Protein AF-A0A1Z4NIA2-F1 (afdb_monomer)

Structure (mmCIF, N/CA/C/O backbone):
data_AF-A0A1Z4NIA2-F1
#
_entry.id   AF-A0A1Z4NIA2-F1
#
loop_
_atom_site.group_PDB
_atom_site.id
_atom_site.type_symbol
_atom_site.label_atom_id
_atom_site.label_alt_id
_atom_site.label_comp_id
_atom_site.label_asym_id
_atom_site.label_entity_id
_atom_site.label_seq_id
_atom_site.pdbx_PDB_ins_code
_atom_site.Cartn_x
_atom_site.Cartn_y
_atom_site.Cartn_z
_atom_site.occupancy
_atom_site.B_iso_or_equiv
_atom_site.auth_seq_id
_atom_site.auth_comp_id
_atom_site.auth_asym_id
_atom_site.auth_atom_id
_atom_site.pdbx_PDB_model_num
ATOM 1 N N . MET A 1 1 ? -10.423 -10.740 21.020 1.00 61.53 1 MET A N 1
ATOM 2 C CA . MET A 1 1 ? -10.134 -9.303 20.824 1.00 61.53 1 MET A CA 1
ATOM 3 C C . MET A 1 1 ? -8.889 -9.096 19.965 1.00 61.53 1 MET A C 1
ATOM 5 O O . MET A 1 1 ? -9.043 -8.602 18.863 1.00 61.53 1 MET A O 1
ATOM 9 N N . LEU A 1 2 ? -7.692 -9.561 20.356 1.00 60.7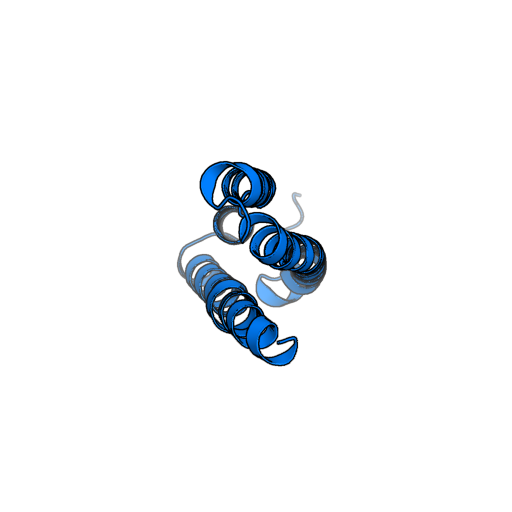5 2 LEU A N 1
ATOM 10 C CA . LEU A 1 2 ? -6.476 -9.353 19.540 1.00 60.75 2 LEU A CA 1
ATOM 11 C C . LEU A 1 2 ? -6.451 -10.140 18.208 1.00 60.75 2 LEU A C 1
ATOM 13 O O . LEU A 1 2 ? -6.072 -9.602 17.177 1.00 60.75 2 LEU A O 1
ATOM 17 N N . VAL A 1 3 ? -6.919 -11.394 18.201 1.00 63.12 3 VAL A N 1
ATOM 18 C CA . VAL A 1 3 ? -6.984 -12.228 16.977 1.00 63.12 3 VAL A CA 1
ATOM 19 C C . VAL A 1 3 ? -8.026 -11.702 15.981 1.00 63.12 3 VAL A C 1
ATOM 21 O O . VAL A 1 3 ? -7.851 -11.812 14.773 1.00 63.12 3 VAL A O 1
ATOM 24 N N . SER A 1 4 ? -9.083 -11.058 16.477 1.00 65.31 4 SER A N 1
ATOM 25 C CA . SER A 1 4 ? -10.122 -10.427 15.657 1.00 65.31 4 SER A CA 1
ATOM 26 C C . SER A 1 4 ? -9.572 -9.243 14.847 1.00 65.31 4 SER A C 1
ATOM 28 O O . SER A 1 4 ? -10.024 -9.020 13.731 1.00 65.31 4 SER A O 1
ATOM 30 N N . LEU A 1 5 ? -8.548 -8.546 15.363 1.00 64.25 5 LEU A N 1
ATOM 31 C CA . LEU A 1 5 ? -7.823 -7.472 14.666 1.00 64.25 5 LEU A CA 1
ATOM 32 C C . LEU A 1 5 ? -6.859 -8.000 13.589 1.00 64.25 5 LEU A C 1
ATOM 34 O O . LEU A 1 5 ? -6.506 -7.262 12.669 1.00 64.25 5 LEU A O 1
ATOM 38 N N . LEU A 1 6 ? -6.463 -9.278 13.654 1.00 66.69 6 LEU A N 1
ATOM 39 C CA . LEU A 1 6 ? -5.615 -9.899 12.631 1.00 66.69 6 LEU A CA 1
ATOM 40 C C . LEU A 1 6 ? -6.371 -10.151 11.326 1.00 66.69 6 LEU A C 1
ATOM 42 O O . LEU A 1 6 ? -5.736 -10.202 10.281 1.00 66.69 6 LEU A O 1
ATOM 46 N N . ILE A 1 7 ? -7.702 -10.275 11.356 1.00 72.06 7 ILE A N 1
ATOM 47 C CA . ILE A 1 7 ? -8.509 -10.510 10.149 1.00 72.06 7 ILE A CA 1
ATOM 48 C C . ILE A 1 7 ? -8.529 -9.263 9.242 1.00 72.06 7 ILE A C 1
ATOM 50 O O . ILE A 1 7 ? -8.143 -9.392 8.079 1.00 72.06 7 ILE A O 1
ATOM 54 N N . PRO A 1 8 ? -8.875 -8.048 9.728 1.00 69.25 8 PRO A N 1
ATOM 55 C CA . PRO A 1 8 ? -8.735 -6.820 8.945 1.00 69.25 8 PRO A CA 1
ATOM 56 C C . PRO A 1 8 ? -7.308 -6.617 8.441 1.00 69.25 8 PRO A C 1
ATOM 58 O O . PRO A 1 8 ? -7.108 -6.269 7.278 1.00 69.25 8 PRO A O 1
ATOM 61 N N . LEU A 1 9 ? -6.313 -6.896 9.292 1.00 67.25 9 LEU A N 1
ATOM 62 C CA . LEU A 1 9 ? -4.907 -6.788 8.923 1.00 67.25 9 LEU A CA 1
ATOM 63 C C . LEU A 1 9 ? -4.569 -7.757 7.783 1.00 67.25 9 LEU A C 1
ATOM 65 O O . LEU A 1 9 ? -4.025 -7.330 6.776 1.00 67.25 9 LEU A O 1
ATOM 69 N N . ALA A 1 10 ? -4.956 -9.029 7.882 1.00 68.69 10 ALA A N 1
ATOM 70 C CA . ALA A 1 10 ? -4.713 -10.045 6.861 1.00 68.69 10 ALA A CA 1
ATOM 71 C C . ALA A 1 10 ? -5.422 -9.737 5.534 1.00 68.69 10 ALA A C 1
ATOM 73 O O . ALA A 1 10 ? -4.850 -9.970 4.472 1.00 68.69 10 ALA A O 1
ATOM 74 N N . ILE A 1 11 ? -6.629 -9.167 5.566 1.00 69.19 11 ILE A N 1
ATOM 75 C CA . ILE A 1 11 ? -7.350 -8.743 4.357 1.00 69.19 11 ILE A CA 1
ATOM 76 C C . ILE A 1 11 ? -6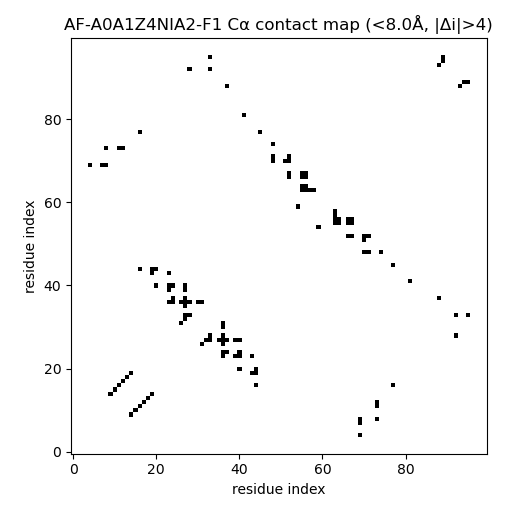.638 -7.560 3.689 1.00 69.19 11 ILE A C 1
ATOM 78 O O . ILE A 1 11 ? -6.407 -7.572 2.476 1.00 69.19 11 ILE A O 1
ATOM 82 N N . VAL A 1 12 ? -6.248 -6.549 4.470 1.00 67.31 12 VAL A N 1
ATOM 83 C CA . VAL A 1 12 ? -5.515 -5.382 3.959 1.00 67.31 12 VAL A CA 1
ATOM 84 C C . VAL A 1 12 ? -4.155 -5.798 3.404 1.00 67.31 12 VAL A C 1
ATOM 86 O O . VAL A 1 12 ? -3.782 -5.365 2.318 1.00 67.31 12 VAL A O 1
ATOM 89 N N . TYR A 1 13 ? -3.431 -6.668 4.101 1.00 63.72 13 TYR A N 1
ATOM 90 C CA . TYR A 1 13 ? -2.062 -7.040 3.754 1.00 63.72 13 TYR A CA 1
ATOM 91 C C . TYR A 1 13 ? -2.000 -8.111 2.662 1.00 63.72 13 TYR A C 1
ATOM 93 O O . TYR A 1 13 ? -1.282 -7.961 1.676 1.00 63.72 13 TYR A O 1
ATOM 101 N N . GLY A 1 14 ? -2.768 -9.188 2.821 1.00 62.38 14 GLY A N 1
ATOM 102 C CA . GLY A 1 14 ? -2.786 -10.317 1.897 1.00 62.38 14 GLY A CA 1
ATOM 103 C C . GLY A 1 14 ? -3.559 -10.003 0.621 1.00 62.38 14 GLY A C 1
ATOM 104 O O . GLY A 1 14 ? -3.037 -10.181 -0.476 1.00 62.38 14 GLY A O 1
ATOM 105 N N . GLY A 1 15 ? -4.785 -9.492 0.758 1.00 58.94 15 GLY A N 1
ATOM 106 C CA . GLY A 1 15 ? -5.658 -9.214 -0.384 1.00 58.94 15 GLY A CA 1
ATOM 107 C C . GLY A 1 15 ? -5.328 -7.899 -1.082 1.00 58.94 15 GLY A C 1
ATOM 108 O O . GLY A 1 15 ? -5.163 -7.858 -2.298 1.00 58.94 15 GLY A O 1
ATOM 109 N N . ASN A 1 16 ? -5.212 -6.813 -0.315 1.00 58.25 16 ASN A N 1
ATOM 110 C CA . ASN A 1 16 ? -5.040 -5.479 -0.886 1.00 58.25 16 ASN A CA 1
ATOM 111 C C . ASN A 1 16 ? -3.573 -5.158 -1.187 1.00 58.25 16 ASN A C 1
ATOM 113 O O . ASN A 1 16 ? -3.261 -4.710 -2.279 1.00 58.25 16 ASN A O 1
ATOM 117 N N . PHE A 1 17 ? -2.652 -5.401 -0.260 1.00 59.75 17 PHE A N 1
ATOM 118 C CA . PHE A 1 17 ? -1.256 -5.022 -0.452 1.00 59.75 17 PHE A CA 1
ATOM 119 C C . PHE A 1 17 ? -0.541 -5.972 -1.421 1.00 59.75 17 PHE A C 1
ATOM 121 O O . PHE A 1 17 ? 0.013 -5.521 -2.421 1.00 59.75 17 PHE A O 1
ATOM 128 N N . GLY A 1 18 ? -0.628 -7.285 -1.188 1.00 63.56 18 GLY A N 1
ATOM 129 C CA . GLY A 1 18 ? -0.072 -8.304 -2.084 1.00 63.56 18 GLY A CA 1
ATOM 130 C C . GLY A 1 18 ? -0.753 -8.338 -3.456 1.00 63.56 18 GLY A C 1
ATOM 131 O O . GLY A 1 18 ? -0.072 -8.305 -4.481 1.00 63.56 18 GLY A O 1
ATOM 132 N N . GLY A 1 19 ? -2.090 -8.338 -3.487 1.00 67.94 19 GLY A N 1
ATOM 133 C CA . GLY A 1 19 ? -2.861 -8.366 -4.732 1.00 67.94 19 GLY A CA 1
ATOM 134 C C . GLY A 1 19 ? -2.633 -7.135 -5.608 1.00 67.94 19 GLY A C 1
ATOM 135 O O . GLY A 1 19 ? -2.402 -7.279 -6.806 1.00 67.94 19 GLY A O 1
ATOM 136 N N . ASN A 1 20 ? -2.622 -5.933 -5.023 1.00 71.06 20 ASN A N 1
ATOM 137 C CA . ASN A 1 20 ? -2.433 -4.697 -5.784 1.00 71.06 20 ASN A CA 1
ATOM 138 C C . ASN A 1 20 ? -0.972 -4.538 -6.242 1.00 71.06 20 ASN A C 1
ATOM 140 O O . ASN A 1 20 ? -0.742 -4.109 -7.366 1.00 71.06 20 ASN A O 1
ATOM 144 N N . PHE A 1 21 ? 0.017 -4.978 -5.449 1.00 74.88 21 PHE A N 1
ATOM 145 C CA . PHE A 1 21 ? 1.407 -5.050 -5.922 1.00 74.88 21 PHE A CA 1
ATOM 146 C C . PHE A 1 21 ? 1.558 -6.003 -7.109 1.00 74.88 21 PHE A C 1
ATOM 148 O O . PHE A 1 21 ? 2.175 -5.635 -8.106 1.00 74.88 21 PHE A O 1
ATOM 155 N N . LEU A 1 22 ? 0.999 -7.213 -7.025 1.00 79.75 22 LEU A N 1
ATOM 156 C CA . LEU A 1 22 ? 1.075 -8.208 -8.097 1.00 79.75 22 LEU A CA 1
ATOM 157 C C . LEU A 1 22 ? 0.355 -7.728 -9.358 1.00 79.75 22 LEU A C 1
ATOM 159 O O . LEU A 1 22 ? 0.955 -7.737 -10.430 1.00 79.75 22 LEU A O 1
ATOM 163 N N . LEU A 1 23 ? -0.885 -7.254 -9.232 1.00 83.00 23 LEU A N 1
ATOM 164 C CA . LEU A 1 23 ? -1.665 -6.735 -10.356 1.00 83.00 23 LEU A CA 1
ATOM 165 C C . LEU A 1 23 ? -0.973 -5.543 -11.016 1.00 83.00 23 LEU A C 1
ATOM 167 O O . LEU A 1 23 ? -0.763 -5.573 -12.225 1.00 83.00 23 LEU A O 1
ATOM 171 N N . SER A 1 24 ? -0.545 -4.540 -10.245 1.00 82.44 24 SER A N 1
ATOM 172 C CA . SER A 1 24 ? 0.148 -3.374 -10.803 1.00 82.44 24 SER A CA 1
ATOM 173 C C . SER A 1 24 ? 1.492 -3.746 -11.430 1.00 82.44 24 SER A C 1
ATOM 175 O O . SER A 1 24 ? 1.863 -3.174 -12.450 1.00 82.44 24 SER A O 1
ATOM 177 N N . THR A 1 25 ? 2.206 -4.736 -10.883 1.00 83.94 25 THR A N 1
ATOM 178 C CA . THR A 1 25 ? 3.452 -5.243 -11.484 1.00 83.94 25 THR A CA 1
ATOM 179 C C . THR A 1 25 ? 3.181 -5.959 -12.805 1.00 83.94 25 THR A C 1
ATOM 181 O O . THR A 1 25 ? 3.895 -5.734 -13.779 1.00 83.94 25 THR A O 1
ATOM 184 N N . VAL A 1 26 ? 2.155 -6.813 -12.859 1.00 86.12 26 VAL A N 1
ATOM 185 C CA . VAL A 1 26 ? 1.774 -7.558 -14.068 1.00 86.12 26 VAL A CA 1
ATOM 186 C C . VAL A 1 26 ? 1.298 -6.599 -15.155 1.00 86.12 26 VAL A C 1
ATOM 188 O O . VAL A 1 26 ? 1.810 -6.646 -16.269 1.00 86.12 26 VAL A O 1
ATOM 191 N N . VAL A 1 27 ? 0.383 -5.684 -14.831 1.00 86.94 27 VAL A N 1
ATOM 192 C CA . VAL A 1 27 ? -0.111 -4.668 -15.773 1.00 86.94 27 VAL A CA 1
ATOM 193 C C . VAL A 1 27 ? 1.027 -3.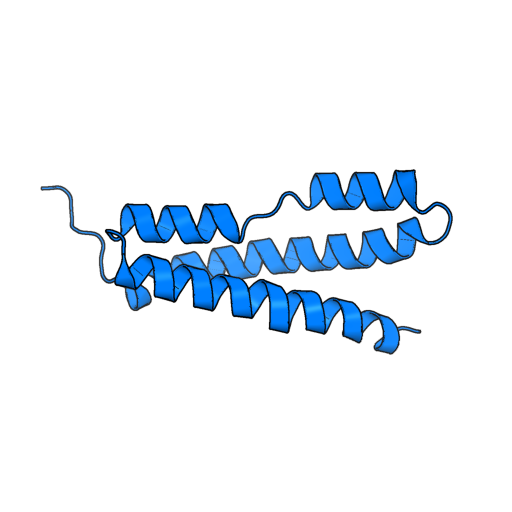746 -16.218 1.00 86.94 27 VAL A C 1
ATOM 195 O O . VAL A 1 27 ? 1.188 -3.510 -17.412 1.00 86.94 27 VAL A O 1
ATOM 198 N N . GLY A 1 28 ? 1.870 -3.293 -15.286 1.00 85.56 28 GLY A N 1
ATOM 199 C CA . GLY A 1 28 ? 3.055 -2.490 -15.585 1.00 85.56 28 GLY A CA 1
ATOM 200 C C . GLY A 1 28 ? 4.001 -3.190 -16.560 1.00 85.56 28 GLY A C 1
ATOM 201 O O . GLY A 1 28 ? 4.429 -2.596 -17.541 1.00 85.56 28 GLY A O 1
ATOM 202 N N . LYS A 1 29 ? 4.281 -4.478 -16.341 1.00 83.31 29 LYS A N 1
ATOM 203 C CA . LYS A 1 29 ? 5.189 -5.262 -17.187 1.00 83.31 29 LYS A CA 1
ATOM 204 C C . LYS A 1 29 ? 4.613 -5.585 -18.569 1.00 83.31 29 LYS A C 1
ATOM 206 O O . LYS A 1 29 ? 5.384 -5.770 -19.504 1.00 83.31 29 LYS A O 1
ATOM 211 N N . LEU A 1 30 ? 3.289 -5.689 -18.692 1.00 85.75 30 LEU A N 1
ATOM 212 C CA . LEU A 1 30 ? 2.623 -6.018 -19.955 1.00 85.75 30 LEU A CA 1
ATOM 213 C C . LEU A 1 30 ? 2.395 -4.796 -20.853 1.00 85.75 30 LEU A C 1
ATOM 215 O O . LEU A 1 30 ? 2.456 -4.938 -22.071 1.00 85.75 30 LEU A O 1
ATOM 219 N N . PHE A 1 31 ? 2.124 -3.622 -20.275 1.00 86.69 31 PHE A N 1
ATOM 220 C CA . PHE A 1 31 ? 1.655 -2.455 -21.034 1.00 86.69 31 PHE A CA 1
ATOM 221 C C . PHE A 1 31 ? 2.604 -1.249 -21.024 1.00 86.69 31 PHE A C 1
ATOM 223 O O . PHE A 1 31 ? 2.395 -0.331 -21.814 1.00 86.69 31 PHE A O 1
ATOM 230 N N . PHE A 1 32 ? 3.627 -1.218 -20.161 1.00 86.50 32 PHE A N 1
ATOM 231 C CA . PHE A 1 32 ? 4.429 -0.014 -19.924 1.00 86.50 32 PHE A CA 1
ATOM 232 C C . PHE A 1 32 ? 5.944 -0.256 -19.987 1.00 86.50 32 PHE A C 1
ATOM 234 O O . PHE A 1 32 ? 6.445 -1.356 -19.752 1.00 86.50 32 PHE A O 1
ATOM 241 N N . ASN A 1 33 ? 6.691 0.818 -20.263 1.00 85.44 33 ASN A N 1
ATOM 242 C CA . ASN A 1 33 ? 8.148 0.847 -20.122 1.00 85.44 33 ASN A CA 1
ATOM 243 C C . ASN A 1 33 ? 8.546 0.791 -18.638 1.00 85.44 33 ASN A C 1
ATOM 245 O O . ASN A 1 33 ? 7.754 1.158 -17.774 1.00 85.44 33 ASN A O 1
ATOM 249 N N . ARG A 1 34 ? 9.792 0.401 -18.318 1.00 81.38 34 ARG A N 1
ATOM 250 C CA . ARG A 1 34 ? 10.274 0.231 -16.925 1.00 81.38 34 ARG A CA 1
ATOM 251 C C . ARG A 1 34 ? 9.901 1.399 -16.005 1.00 81.38 34 ARG A C 1
ATOM 253 O O . ARG A 1 34 ? 9.362 1.169 -14.928 1.00 81.38 34 ARG A O 1
ATOM 260 N N . ASN A 1 35 ? 10.184 2.633 -16.415 1.00 84.75 35 ASN A N 1
ATOM 261 C CA . ASN A 1 35 ? 9.950 3.809 -15.571 1.00 84.75 35 ASN A CA 1
ATOM 262 C C . ASN A 1 35 ? 8.452 4.058 -15.334 1.00 84.75 35 ASN A C 1
ATOM 264 O O . ASN A 1 35 ? 8.050 4.321 -14.202 1.00 84.75 35 ASN A O 1
ATOM 268 N N . ASP A 1 36 ? 7.629 3.884 -16.367 1.00 85.81 36 ASP A N 1
ATOM 269 C CA . ASP A 1 36 ? 6.176 4.067 -16.295 1.00 85.81 36 ASP A CA 1
ATOM 270 C C . ASP A 1 36 ? 5.504 2.940 -15.498 1.00 85.81 36 ASP A C 1
ATOM 272 O O . ASP A 1 36 ? 4.594 3.179 -14.707 1.00 85.81 36 ASP A O 1
ATOM 276 N N . ALA A 1 37 ? 6.000 1.707 -15.634 1.00 85.50 37 ALA A N 1
ATOM 277 C CA . ALA A 1 37 ? 5.552 0.558 -14.858 1.00 85.50 37 ALA A CA 1
ATOM 278 C C . ALA A 1 37 ? 5.842 0.744 -13.361 1.00 85.50 37 ALA A C 1
ATOM 280 O O . ALA A 1 37 ? 4.986 0.481 -12.517 1.00 85.50 37 ALA A O 1
ATOM 281 N N . ILE A 1 38 ? 7.034 1.247 -13.026 1.00 84.38 38 ILE A N 1
ATOM 282 C CA . ILE A 1 38 ? 7.407 1.583 -11.650 1.00 84.38 38 ILE A CA 1
ATOM 283 C C . ILE A 1 38 ? 6.507 2.706 -11.116 1.00 84.38 38 ILE A C 1
ATOM 285 O O . ILE A 1 38 ? 5.981 2.591 -10.007 1.00 84.38 38 ILE A O 1
ATOM 289 N N . ALA A 1 39 ? 6.278 3.759 -11.906 1.00 87.19 39 ALA A N 1
ATOM 290 C CA . ALA A 1 39 ? 5.391 4.858 -11.533 1.00 87.19 39 ALA A CA 1
ATOM 291 C C . ALA A 1 39 ? 3.950 4.380 -11.278 1.00 87.19 39 ALA A C 1
ATOM 293 O O . ALA A 1 39 ? 3.341 4.787 -10.289 1.00 87.19 39 ALA A O 1
ATOM 294 N N . LEU A 1 40 ? 3.431 3.462 -12.102 1.00 88.00 40 LEU A N 1
ATOM 295 C CA . LEU A 1 40 ? 2.114 2.850 -11.912 1.00 88.00 40 LEU A CA 1
ATOM 296 C C . LEU A 1 40 ? 2.029 2.083 -10.586 1.00 88.00 40 LEU A C 1
ATOM 298 O O . LEU A 1 40 ? 1.058 2.230 -9.841 1.00 88.00 40 LEU A O 1
ATOM 302 N N . VAL A 1 41 ? 3.042 1.277 -10.261 1.00 85.44 41 VAL A N 1
ATOM 303 C CA . VAL A 1 41 ? 3.060 0.499 -9.014 1.00 85.44 41 VAL A CA 1
ATOM 304 C C . VAL A 1 41 ? 3.091 1.420 -7.795 1.00 85.44 41 VAL A C 1
ATOM 306 O O . VAL A 1 41 ? 2.248 1.284 -6.907 1.00 85.44 41 VAL A O 1
ATO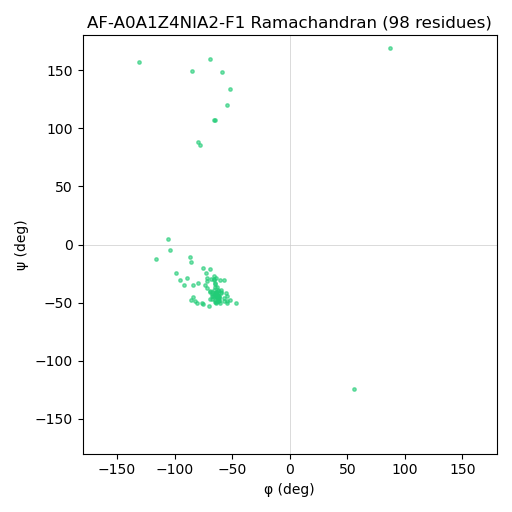M 309 N N . TYR A 1 4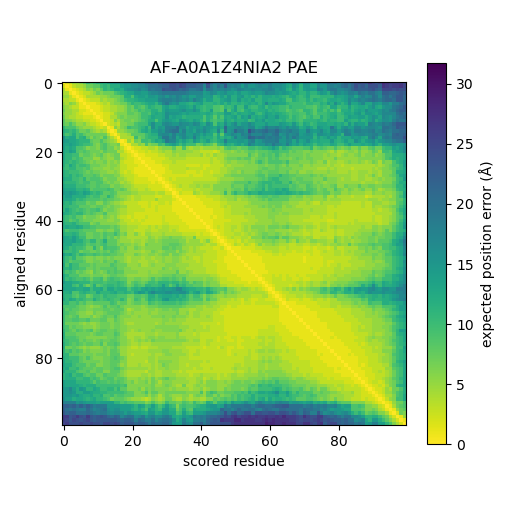2 ? 3.999 2.398 -7.756 1.00 83.38 42 TYR A N 1
ATOM 310 C CA . TYR A 1 42 ? 4.062 3.323 -6.622 1.00 83.38 42 TYR A CA 1
ATOM 311 C C . TYR A 1 42 ? 2.817 4.206 -6.529 1.00 83.38 42 TYR A C 1
ATOM 313 O O . TYR A 1 42 ? 2.298 4.389 -5.432 1.00 83.38 42 TYR A O 1
ATOM 321 N N . GLY A 1 43 ? 2.280 4.684 -7.653 1.00 85.06 43 GLY A N 1
ATOM 322 C CA . GLY A 1 43 ? 1.070 5.508 -7.669 1.00 85.06 43 GLY A CA 1
ATOM 323 C C . GLY A 1 43 ? -0.190 4.771 -7.204 1.00 85.06 43 GLY A C 1
ATOM 324 O O . GLY A 1 43 ? -1.086 5.386 -6.636 1.00 85.06 43 GLY A O 1
ATOM 325 N N . THR A 1 44 ? -0.265 3.452 -7.404 1.00 84.12 44 THR A N 1
ATOM 326 C CA . THR A 1 44 ? -1.443 2.648 -7.027 1.00 84.12 44 THR A CA 1
ATOM 327 C C . THR A 1 44 ? -1.348 2.053 -5.626 1.00 84.1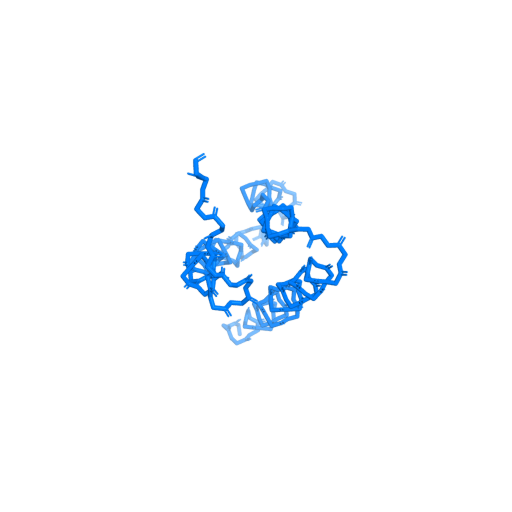2 44 THR A C 1
ATOM 329 O O . THR A 1 44 ? -2.365 1.930 -4.935 1.00 84.12 44 THR A O 1
ATOM 332 N N . VAL A 1 45 ? -0.149 1.664 -5.187 1.00 81.69 45 VAL A N 1
ATOM 333 C CA . VAL A 1 45 ? 0.029 1.014 -3.883 1.00 81.69 45 VAL A CA 1
ATOM 334 C C . VAL A 1 45 ? 0.276 2.019 -2.754 1.00 81.69 45 VAL A C 1
ATOM 336 O O . VAL A 1 45 ? -0.123 1.772 -1.611 1.00 81.69 45 VAL A O 1
ATOM 339 N N . MET A 1 46 ? 0.863 3.182 -3.043 1.00 82.06 46 MET A N 1
ATOM 340 C CA . MET A 1 46 ? 1.075 4.226 -2.038 1.00 82.06 46 MET A CA 1
ATOM 341 C C . MET A 1 46 ? -0.216 5.015 -1.806 1.00 82.06 46 MET A C 1
ATOM 343 O O . MET A 1 46 ? -0.487 6.033 -2.434 1.00 82.06 46 MET A O 1
ATOM 347 N N . ARG A 1 47 ? -1.041 4.524 -0.880 1.00 84.31 47 ARG A N 1
ATOM 348 C CA . ARG A 1 47 ? -2.246 5.216 -0.401 1.00 84.31 47 ARG A CA 1
ATOM 349 C C . ARG A 1 47 ? -1.929 6.200 0.720 1.00 84.31 47 ARG 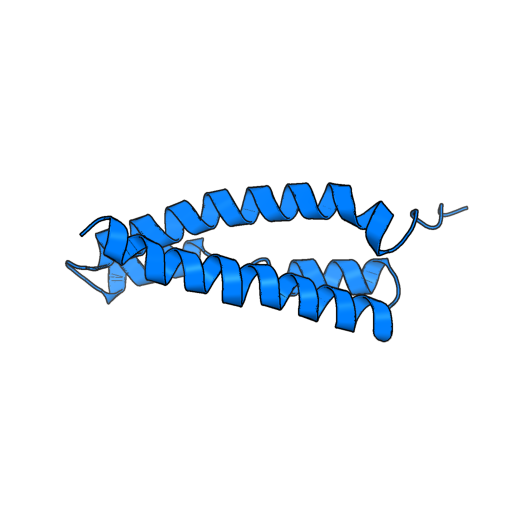A C 1
ATOM 351 O O . ARG A 1 47 ? -1.048 5.953 1.538 1.00 84.31 47 ARG A O 1
ATOM 358 N N . ASN A 1 48 ? -2.705 7.280 0.801 1.00 87.06 48 ASN A N 1
ATOM 359 C CA . ASN A 1 48 ? -2.583 8.272 1.867 1.00 87.06 48 ASN A CA 1
ATOM 360 C C . ASN A 1 48 ? -3.235 7.769 3.168 1.00 87.06 48 ASN A C 1
ATOM 362 O O . ASN A 1 48 ? -4.403 8.044 3.455 1.00 87.06 48 ASN A O 1
ATOM 366 N N . LEU A 1 49 ? -2.468 7.015 3.957 1.00 87.44 49 LEU A N 1
ATOM 367 C CA . LEU A 1 49 ? -2.921 6.500 5.250 1.00 87.44 49 LEU A CA 1
ATOM 368 C C . LEU A 1 49 ? -3.097 7.597 6.309 1.00 87.44 49 LEU A C 1
ATOM 370 O O . LEU A 1 49 ? -3.877 7.403 7.236 1.00 87.44 49 LEU A O 1
ATOM 374 N N . SER A 1 50 ? -2.456 8.760 6.157 1.00 87.44 50 SER A N 1
ATOM 375 C CA . SER A 1 50 ? -2.653 9.904 7.059 1.00 87.44 50 SER A CA 1
ATOM 376 C C . SER A 1 50 ? -4.086 10.436 6.993 1.00 87.44 50 SER A C 1
ATOM 378 O O . SER A 1 50 ? -4.688 10.714 8.027 1.00 87.44 50 SER A O 1
ATOM 380 N N . ILE A 1 51 ? -4.665 10.518 5.788 1.00 90.62 51 ILE A N 1
ATOM 381 C CA . ILE A 1 51 ? -6.081 10.875 5.612 1.00 90.62 51 ILE A CA 1
ATOM 382 C C . ILE A 1 51 ? -6.975 9.790 6.215 1.00 90.62 51 ILE A C 1
ATOM 384 O O . ILE A 1 51 ? -7.921 10.106 6.932 1.00 90.62 51 ILE A O 1
ATOM 388 N N . ALA A 1 52 ? -6.662 8.513 5.977 1.00 89.56 52 ALA A N 1
ATOM 389 C CA . ALA A 1 52 ? -7.432 7.407 6.543 1.00 89.56 52 ALA A CA 1
ATOM 390 C C . ALA A 1 52 ? -7.434 7.440 8.082 1.00 89.56 52 ALA A C 1
ATOM 392 O O . ALA A 1 52 ? -8.482 7.254 8.695 1.00 89.56 52 ALA A O 1
ATOM 393 N N . LEU A 1 53 ? -6.287 7.735 8.701 1.00 90.44 53 LEU A N 1
ATOM 394 C CA . LEU A 1 53 ? -6.142 7.885 10.148 1.00 90.44 53 LEU A CA 1
ATOM 395 C C . LEU A 1 53 ? -6.970 9.063 10.678 1.00 90.44 53 LEU A C 1
ATOM 397 O O . LEU A 1 53 ? -7.690 8.917 11.665 1.00 90.44 53 LEU A O 1
ATOM 401 N N . ALA A 1 54 ? -6.912 10.211 9.999 1.00 91.19 54 ALA A N 1
ATOM 402 C CA . ALA A 1 54 ? -7.699 11.383 10.368 1.00 91.19 54 ALA A CA 1
ATOM 403 C C . ALA A 1 54 ? -9.209 11.100 10.294 1.00 91.19 54 ALA A C 1
ATOM 405 O O . ALA A 1 54 ? -9.945 11.435 11.223 1.00 91.19 54 ALA A O 1
ATOM 406 N N . ILE A 1 55 ? -9.671 10.430 9.232 1.00 92.25 55 ILE A N 1
ATOM 407 C CA . ILE A 1 55 ? -11.074 10.017 9.082 1.00 92.25 55 ILE A CA 1
ATOM 408 C C . ILE A 1 55 ? -11.455 9.013 10.178 1.00 92.25 55 ILE A C 1
ATOM 410 O O . ILE A 1 55 ? -12.499 9.173 10.804 1.00 92.25 55 ILE A O 1
ATOM 414 N N . ALA A 1 56 ? -10.604 8.023 10.467 1.00 91.94 56 ALA A N 1
ATOM 415 C CA . ALA A 1 56 ? -10.841 7.037 11.523 1.00 91.94 56 ALA A CA 1
ATOM 416 C C . ALA A 1 56 ? -11.103 7.706 12.881 1.00 91.94 56 ALA A C 1
ATOM 418 O O . ALA A 1 56 ? -12.094 7.413 13.546 1.00 91.94 56 ALA A O 1
ATOM 419 N N . MET A 1 57 ? -10.253 8.662 13.257 1.00 89.06 57 MET A N 1
ATOM 420 C CA . MET A 1 57 ? -10.354 9.359 14.539 1.00 89.06 57 MET A CA 1
ATOM 421 C C . MET A 1 57 ? -11.530 10.339 14.625 1.00 89.06 57 MET A C 1
ATOM 423 O O . MET A 1 57 ? -12.062 10.551 15.711 1.00 89.06 57 MET A O 1
ATOM 427 N N . THR A 1 58 ? -11.922 10.959 13.509 1.00 90.81 58 THR A N 1
ATOM 428 C CA . THR A 1 58 ? -12.937 12.029 13.505 1.00 90.81 58 THR A CA 1
ATOM 429 C C . THR A 1 58 ? -14.347 11.533 13.196 1.00 90.81 58 THR A C 1
ATOM 431 O O . THR A 1 58 ? -15.305 12.098 13.716 1.00 90.81 58 THR A O 1
ATOM 434 N N . ALA A 1 59 ? -14.494 10.474 12.396 1.00 91.81 59 ALA A N 1
ATOM 435 C CA . ALA A 1 59 ? -15.797 9.996 11.931 1.00 91.81 59 ALA A CA 1
ATOM 436 C C . ALA A 1 59 ? -16.354 8.808 12.736 1.00 91.81 59 ALA A C 1
ATOM 438 O O . ALA A 1 59 ? -17.568 8.629 12.775 1.00 91.81 59 ALA A O 1
ATOM 439 N N . PHE A 1 60 ? -15.504 8.005 13.391 1.00 87.44 60 PHE A N 1
ATOM 440 C CA . PHE A 1 60 ? -15.923 6.737 14.019 1.00 87.44 60 PHE A CA 1
ATOM 441 C C . PHE A 1 60 ? -16.005 6.774 15.557 1.00 87.44 60 PHE A C 1
ATOM 443 O O . PHE A 1 60 ? -16.283 5.758 16.196 1.00 87.44 60 PHE A O 1
ATOM 450 N N . GLY A 1 61 ? -15.803 7.939 16.181 1.00 83.81 61 GLY A N 1
ATOM 451 C CA . GLY A 1 61 ? -16.013 8.129 17.620 1.00 83.81 61 GLY A CA 1
ATOM 452 C C . GLY A 1 61 ? -15.201 7.155 18.486 1.00 83.81 61 GLY A C 1
ATOM 453 O O . GLY A 1 61 ? -13.979 7.092 18.373 1.00 83.81 61 GLY A O 1
ATOM 454 N N . LYS A 1 62 ? -15.873 6.389 19.362 1.00 82.44 62 LYS A N 1
ATOM 455 C CA . LYS A 1 62 ? -15.218 5.468 20.315 1.00 82.44 62 LYS A CA 1
ATOM 456 C C . LYS A 1 62 ? -14.453 4.320 19.647 1.00 82.44 62 LYS A C 1
ATOM 458 O O . LYS A 1 62 ? -13.468 3.872 20.219 1.00 82.44 62 LYS A O 1
ATOM 463 N N . GLU A 1 63 ? -14.869 3.879 18.460 1.00 84.06 63 GLU A N 1
ATOM 464 C CA . GLU A 1 63 ? -14.168 2.824 17.707 1.00 84.06 63 GLU A CA 1
ATOM 465 C C . GLU A 1 63 ? -13.035 3.376 16.829 1.00 84.06 63 GLU A C 1
ATOM 467 O O . GLU A 1 63 ? -12.194 2.627 16.330 1.00 84.06 63 GLU A O 1
ATOM 472 N N . GLY A 1 64 ? -12.956 4.702 16.676 1.00 86.38 64 GLY A N 1
ATOM 473 C CA . GLY A 1 64 ? -11.934 5.360 15.867 1.00 86.38 64 GLY A CA 1
ATOM 474 C C . GLY A 1 64 ? -10.506 5.086 16.338 1.00 86.38 64 GLY A C 1
ATOM 475 O O . GLY A 1 64 ? -9.599 5.024 15.512 1.00 86.38 64 GLY A O 1
ATOM 476 N N . SER A 1 65 ? -10.297 4.866 17.639 1.00 86.12 65 SER A N 1
ATOM 477 C CA . SER A 1 65 ? -8.989 4.523 18.214 1.00 86.12 65 SER A CA 1
ATOM 478 C C . SER A 1 65 ? -8.517 3.120 17.816 1.00 86.12 65 SER A C 1
ATOM 480 O O . SER A 1 65 ? -7.348 2.945 17.475 1.00 86.12 65 SER A O 1
ATOM 482 N N . GLU A 1 66 ? -9.410 2.127 17.795 1.00 87.06 66 GLU A N 1
ATOM 483 C CA . GLU A 1 66 ? -9.083 0.768 17.346 1.00 87.06 66 GLU A CA 1
ATOM 484 C C . GLU A 1 66 ? -8.774 0.748 15.845 1.00 87.06 66 GLU A C 1
ATOM 486 O O . GLU A 1 66 ? -7.771 0.172 15.418 1.00 87.06 66 GLU A O 1
ATOM 491 N N . ILE A 1 67 ? -9.569 1.462 15.043 1.00 88.69 67 ILE A N 1
ATOM 492 C CA . ILE A 1 67 ? -9.333 1.613 13.601 1.00 88.69 67 ILE A CA 1
ATOM 493 C C . ILE A 1 67 ? -8.002 2.341 13.346 1.00 88.69 67 ILE A C 1
ATOM 495 O O . ILE A 1 67 ? -7.204 1.914 12.508 1.00 88.69 67 ILE A O 1
ATOM 499 N N . ALA A 1 68 ? -7.719 3.407 14.099 1.00 89.38 68 ALA A N 1
ATOM 500 C CA . ALA A 1 68 ? -6.471 4.161 14.021 1.00 89.38 68 ALA A CA 1
ATOM 501 C C . ALA A 1 68 ? -5.235 3.297 14.316 1.00 89.38 68 ALA A C 1
ATOM 503 O O . ALA A 1 68 ? -4.218 3.426 13.628 1.00 89.38 68 ALA A O 1
ATOM 504 N N . LEU A 1 69 ? -5.319 2.386 15.291 1.00 87.88 69 LEU A N 1
ATOM 505 C CA . LEU A 1 69 ? -4.249 1.430 15.589 1.00 87.88 69 LEU A CA 1
ATOM 506 C C . LEU A 1 69 ? -3.973 0.502 14.399 1.00 87.88 69 LEU A C 1
ATOM 508 O O . LEU A 1 69 ? -2.813 0.313 14.030 1.00 87.88 69 LEU A O 1
ATOM 512 N N . ILE A 1 70 ? -5.016 -0.021 13.746 1.00 86.56 70 ILE A N 1
ATOM 513 C CA . ILE A 1 70 ? -4.868 -0.865 12.547 1.00 86.56 70 ILE A CA 1
ATOM 514 C C . ILE A 1 70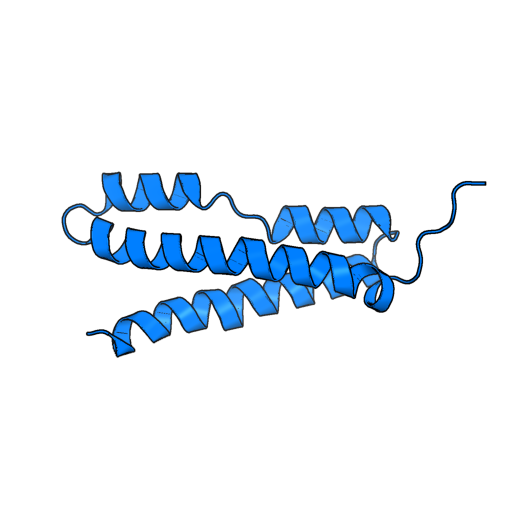 ? -4.209 -0.077 11.406 1.00 86.56 70 ILE A C 1
ATOM 516 O O . ILE A 1 70 ? -3.270 -0.571 10.780 1.00 86.56 70 ILE A O 1
ATOM 520 N N . ILE A 1 71 ? -4.659 1.156 11.153 1.00 88.44 71 ILE A N 1
ATOM 521 C CA . ILE A 1 71 ? -4.107 2.019 10.095 1.00 88.44 71 ILE A CA 1
ATOM 522 C C . ILE A 1 71 ? -2.639 2.361 10.374 1.00 88.44 71 ILE A C 1
ATOM 524 O O . ILE A 1 71 ? -1.813 2.329 9.464 1.00 88.44 71 ILE A O 1
ATOM 528 N N . SER A 1 72 ? -2.293 2.633 11.631 1.00 88.25 72 SER A N 1
ATOM 529 C CA . SER A 1 72 ? -0.917 2.937 12.037 1.00 88.25 72 SER A CA 1
ATOM 530 C C . SER A 1 72 ? 0.015 1.745 11.822 1.00 88.25 72 SER A C 1
ATOM 532 O O . SER A 1 72 ? 1.115 1.907 11.293 1.00 88.25 72 SER A O 1
ATOM 534 N N . MET A 1 73 ? -0.437 0.529 12.152 1.00 86.25 73 MET A N 1
ATOM 535 C CA . MET A 1 73 ? 0.309 -0.689 11.823 1.00 86.25 73 MET A CA 1
ATOM 536 C C . MET A 1 73 ? 0.477 -0.834 10.309 1.00 86.25 73 MET A C 1
ATOM 538 O O . MET A 1 73 ? 1.598 -1.032 9.840 1.00 86.25 73 MET A O 1
ATOM 542 N N . ALA A 1 74 ? -0.609 -0.675 9.543 1.00 83.62 74 ALA A N 1
ATOM 543 C CA . ALA A 1 74 ? -0.581 -0.738 8.083 1.00 83.62 74 ALA A CA 1
ATOM 544 C C . ALA A 1 74 ? 0.391 0.286 7.472 1.00 83.62 74 ALA A C 1
ATOM 546 O O . ALA A 1 74 ? 0.998 0.008 6.440 1.00 83.62 74 ALA A O 1
ATOM 547 N N . TYR A 1 75 ? 0.598 1.431 8.125 1.00 85.75 75 TYR A N 1
ATOM 548 C CA . TYR A 1 75 ? 1.536 2.447 7.663 1.00 85.75 75 TYR A CA 1
ATOM 549 C C . TYR A 1 75 ? 2.996 2.011 7.785 1.00 85.75 75 TYR A C 1
ATOM 551 O O . TYR A 1 75 ? 3.745 2.094 6.810 1.00 85.75 75 TYR A O 1
ATOM 559 N N . ILE A 1 76 ? 3.390 1.458 8.933 1.00 86.00 76 ILE A N 1
ATOM 560 C CA . ILE A 1 76 ? 4.743 0.906 9.128 1.00 86.00 76 ILE A CA 1
ATOM 561 C C . ILE A 1 76 ? 5.021 -0.168 8.070 1.00 86.00 76 ILE A C 1
ATOM 563 O O . ILE A 1 76 ? 6.035 -0.158 7.374 1.00 86.00 76 ILE A O 1
ATOM 567 N N . ILE A 1 77 ? 4.058 -1.065 7.929 1.00 82.94 77 ILE A N 1
ATOM 568 C CA . ILE A 1 77 ? 4.017 -2.165 6.976 1.00 82.94 77 ILE A CA 1
ATOM 569 C C . ILE A 1 77 ? 4.201 -1.690 5.528 1.00 82.94 77 ILE A C 1
ATOM 571 O O . ILE A 1 77 ? 5.040 -2.225 4.800 1.00 82.94 77 ILE A O 1
ATOM 575 N N . GLN A 1 78 ? 3.434 -0.680 5.114 1.00 82.00 78 GLN A N 1
ATOM 576 C CA . GLN A 1 78 ? 3.414 -0.181 3.745 1.00 82.00 78 GLN A CA 1
ATOM 577 C C . GLN A 1 78 ? 4.759 0.425 3.359 1.00 82.00 78 GLN A C 1
ATOM 579 O O . GLN A 1 78 ? 5.276 0.128 2.282 1.00 82.00 78 GLN A O 1
ATOM 584 N N . VAL A 1 79 ? 5.343 1.237 4.244 1.00 84.56 79 VAL A N 1
ATOM 585 C CA . VAL A 1 79 ? 6.643 1.876 4.001 1.00 84.56 79 VAL A CA 1
ATOM 586 C C . VAL A 1 79 ? 7.748 0.824 3.876 1.00 84.56 79 VAL A C 1
ATOM 588 O O . VAL A 1 79 ? 8.574 0.905 2.966 1.00 84.56 79 VAL A O 1
ATOM 591 N N . GLN A 1 80 ? 7.736 -0.206 4.729 1.00 86.00 80 GLN A N 1
ATOM 592 C CA . GLN A 1 80 ? 8.718 -1.294 4.659 1.00 86.00 80 GLN A CA 1
ATOM 593 C C . GLN A 1 80 ? 8.570 -2.135 3.389 1.00 86.00 80 GLN A C 1
ATOM 595 O O . GLN A 1 80 ? 9.555 -2.430 2.712 1.00 86.00 80 GLN A O 1
ATOM 600 N N . ALA A 1 81 ? 7.340 -2.488 3.022 1.00 82.50 81 ALA A N 1
ATOM 601 C CA . ALA A 1 81 ? 7.082 -3.260 1.817 1.00 82.50 81 ALA A CA 1
ATOM 602 C C . ALA A 1 81 ? 7.453 -2.482 0.540 1.00 82.50 81 ALA A C 1
ATOM 604 O O . ALA A 1 81 ? 8.025 -3.068 -0.379 1.00 82.50 81 ALA A O 1
ATOM 605 N N . ALA A 1 82 ? 7.226 -1.165 0.503 1.00 81.69 82 ALA A N 1
ATOM 606 C CA . ALA A 1 82 ? 7.707 -0.303 -0.576 1.00 81.69 82 ALA A CA 1
ATOM 607 C C . ALA A 1 82 ? 9.244 -0.309 -0.665 1.00 81.69 82 ALA A C 1
ATOM 609 O O . ALA A 1 82 ? 9.793 -0.492 -1.749 1.00 81.69 82 ALA A O 1
ATOM 610 N N . ALA A 1 83 ? 9.949 -0.198 0.466 1.00 84.56 83 ALA A N 1
ATOM 611 C CA . ALA A 1 83 ? 11.412 -0.256 0.496 1.00 84.56 83 ALA A CA 1
ATOM 612 C C . ALA A 1 83 ? 11.961 -1.606 -0.001 1.00 84.56 83 ALA A C 1
ATOM 614 O O . ALA A 1 83 ? 12.952 -1.652 -0.734 1.00 84.56 83 ALA A O 1
ATOM 615 N N . TRP A 1 84 ? 11.312 -2.718 0.353 1.00 85.38 84 TRP A N 1
ATOM 616 C CA . TRP A 1 84 ? 11.643 -4.024 -0.217 1.00 85.38 84 TRP A CA 1
ATOM 617 C C . TRP A 1 84 ? 11.362 -4.081 -1.713 1.00 85.38 84 TRP A C 1
ATOM 619 O O . TRP A 1 84 ? 12.199 -4.580 -2.462 1.00 85.38 84 TRP A O 1
ATOM 629 N N . TYR A 1 85 ? 10.240 -3.530 -2.169 1.00 82.56 85 TYR A N 1
ATOM 630 C CA . TYR A 1 85 ? 9.917 -3.515 -3.587 1.00 82.56 85 TYR A CA 1
ATOM 631 C C . TYR A 1 85 ? 10.942 -2.727 -4.410 1.00 82.56 85 TYR A C 1
ATOM 633 O O . TYR A 1 85 ? 11.358 -3.226 -5.454 1.00 82.56 85 TYR A O 1
ATOM 641 N N . VAL A 1 86 ? 11.449 -1.582 -3.923 1.00 81.44 86 VAL A N 1
ATOM 642 C CA . VAL A 1 86 ? 12.579 -0.863 -4.557 1.00 81.44 86 VAL A CA 1
ATOM 643 C C . VAL A 1 86 ? 13.752 -1.819 -4.794 1.00 81.44 86 VAL A C 1
ATOM 645 O O . VAL A 1 86 ? 14.264 -1.903 -5.906 1.00 81.44 86 VAL A O 1
ATOM 648 N N . ARG A 1 87 ? 14.138 -2.606 -3.780 1.00 81.44 87 ARG A N 1
ATOM 649 C CA . ARG A 1 87 ? 15.249 -3.570 -3.891 1.00 81.44 87 ARG A CA 1
ATOM 650 C C . ARG A 1 87 ? 14.977 -4.694 -4.893 1.00 81.44 87 ARG A C 1
ATOM 652 O O . ARG A 1 87 ? 15.909 -5.185 -5.522 1.00 81.44 87 ARG A O 1
ATOM 659 N N . PHE A 1 88 ? 13.724 -5.125 -5.038 1.00 81.31 88 PHE A N 1
ATOM 660 C CA . PHE A 1 88 ? 13.344 -6.166 -5.999 1.00 81.31 88 PHE A CA 1
ATOM 661 C C . PHE A 1 88 ? 13.051 -5.629 -7.403 1.00 81.31 88 PHE A C 1
ATOM 663 O O . PHE A 1 88 ? 13.038 -6.414 -8.350 1.00 81.31 88 PHE A O 1
ATOM 670 N N . THR A 1 89 ? 12.863 -4.318 -7.559 1.00 80.94 89 THR A N 1
ATOM 671 C CA . THR A 1 89 ? 12.489 -3.673 -8.826 1.00 80.94 89 THR A CA 1
ATOM 672 C C . THR A 1 89 ? 13.474 -4.032 -9.941 1.00 80.94 89 THR A C 1
ATOM 674 O O . THR A 1 89 ? 13.047 -4.443 -11.018 1.00 80.94 89 THR A O 1
ATOM 677 N N . ASP A 1 90 ? 14.781 -4.002 -9.665 1.00 80.44 90 ASP A N 1
ATOM 678 C CA . ASP A 1 90 ? 15.820 -4.350 -10.647 1.00 80.44 90 ASP A CA 1
ATOM 679 C C . ASP A 1 90 ? 15.791 -5.826 -11.066 1.00 80.44 90 ASP A C 1
ATOM 681 O O . ASP A 1 90 ? 16.167 -6.176 -12.184 1.00 80.44 90 ASP A O 1
ATOM 685 N N . ARG A 1 91 ? 15.303 -6.709 -10.190 1.00 79.44 91 ARG A N 1
ATOM 686 C CA . ARG A 1 91 ? 15.108 -8.135 -10.486 1.00 79.44 91 ARG A CA 1
ATOM 687 C C . ARG A 1 91 ? 13.825 -8.392 -11.279 1.00 79.44 91 ARG A C 1
ATOM 689 O O . ARG A 1 91 ? 13.786 -9.322 -12.077 1.00 79.44 91 ARG A O 1
ATOM 696 N N . ILE A 1 92 ? 12.782 -7.595 -11.049 1.00 78.50 92 ILE A N 1
ATOM 697 C CA . ILE A 1 92 ? 11.443 -7.775 -11.633 1.00 78.50 92 ILE A CA 1
ATOM 698 C C . ILE A 1 92 ? 11.343 -7.149 -13.032 1.00 78.50 92 ILE A C 1
ATOM 700 O O . ILE A 1 92 ? 10.809 -7.782 -13.955 1.00 78.50 92 ILE A O 1
ATOM 704 N N . PHE A 1 93 ? 11.859 -5.926 -13.182 1.00 76.81 93 PHE A N 1
ATOM 705 C CA . PHE A 1 93 ? 11.800 -5.127 -14.411 1.00 76.81 93 PHE A CA 1
ATOM 706 C C . PHE A 1 93 ? 13.126 -5.079 -15.182 1.00 76.81 93 PHE A C 1
ATOM 708 O O . PHE A 1 93 ? 13.164 -4.538 -16.283 1.00 76.81 93 PHE A O 1
ATOM 715 N N . GLY A 1 94 ? 14.196 -5.661 -14.636 1.00 73.44 94 GLY A N 1
ATOM 716 C CA . GLY A 1 94 ? 15.530 -5.610 -15.227 1.00 73.44 94 GLY A CA 1
ATOM 717 C C . GLY A 1 94 ? 16.320 -4.368 -14.811 1.00 73.44 94 GLY A C 1
ATOM 718 O O . GLY A 1 94 ? 15.793 -3.431 -14.195 1.00 73.44 94 GLY A O 1
ATOM 719 N N . LYS A 1 95 ? 17.619 -4.386 -15.136 1.00 74.06 95 LYS A N 1
ATOM 720 C CA . LYS A 1 95 ? 18.54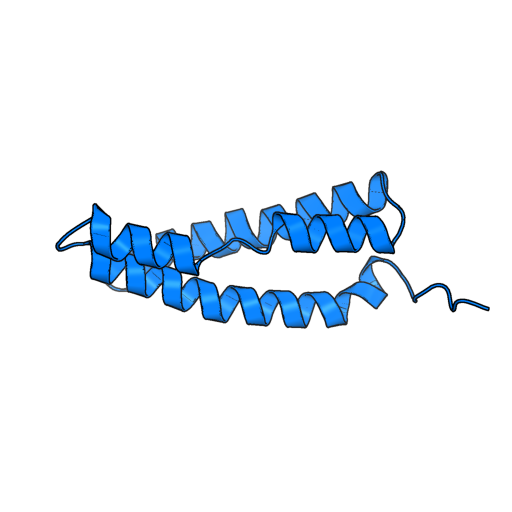5 -3.294 -14.816 1.00 74.06 95 LYS A CA 1
ATOM 721 C C . LYS A 1 95 ? 18.070 -1.981 -15.456 1.00 74.06 95 LYS A C 1
ATOM 723 O O . LYS A 1 95 ? 17.465 -2.024 -16.530 1.00 74.06 95 LYS A O 1
ATOM 728 N N . PRO A 1 96 ? 18.336 -0.825 -14.823 1.00 71.38 96 PRO A N 1
ATOM 729 C CA . PRO A 1 96 ? 18.118 0.462 -15.466 1.00 71.38 96 PRO A CA 1
ATOM 730 C C . PRO A 1 96 ? 18.819 0.462 -16.825 1.00 71.38 96 PRO A C 1
ATOM 732 O O . PRO A 1 96 ? 19.968 0.030 -16.919 1.00 71.38 96 PRO A O 1
ATOM 735 N N . VAL A 1 97 ? 18.133 0.925 -17.869 1.00 67.25 97 VAL A N 1
ATOM 736 C CA . VAL A 1 97 ? 18.824 1.307 -19.101 1.00 67.25 97 VAL A CA 1
ATOM 737 C C . VAL A 1 97 ? 19.687 2.497 -18.699 1.00 67.25 97 VAL A C 1
ATOM 739 O O . VAL A 1 97 ? 19.142 3.547 -18.355 1.00 67.25 97 VAL A O 1
ATOM 742 N N . GLU A 1 98 ? 21.003 2.294 -18.604 1.00 57.94 98 GLU A N 1
ATOM 743 C CA . GLU A 1 98 ? 21.946 3.383 -18.355 1.00 57.94 98 GLU A CA 1
ATOM 744 C C . GLU A 1 98 ? 21.703 4.443 -19.428 1.00 57.94 98 GLU A C 1
ATOM 746 O O . GLU A 1 98 ? 21.746 4.151 -20.625 1.00 57.94 98 GLU A O 1
ATOM 751 N N . ALA A 1 99 ? 21.351 5.652 -18.992 1.00 55.34 99 ALA A N 1
ATOM 752 C CA . ALA A 1 99 ? 21.304 6.794 -19.883 1.00 55.34 99 ALA A CA 1
ATOM 753 C C . ALA A 1 99 ? 22.748 7.055 -20.327 1.00 55.34 99 ALA A C 1
ATOM 755 O O . ALA A 1 99 ? 23.574 7.457 -19.507 1.00 55.34 99 ALA A O 1
ATOM 756 N N . VAL A 1 100 ? 23.034 6.715 -21.586 1.00 43.69 100 VAL A N 1
ATOM 757 C CA . VAL A 1 100 ? 24.282 7.051 -22.285 1.00 43.69 100 VAL A CA 1
ATOM 758 C C . VAL A 1 100 ? 24.379 8.561 -22.446 1.00 43.69 100 VAL A C 1
ATOM 760 O O . VAL A 1 100 ? 23.343 9.171 -22.800 1.00 43.69 100 VAL A O 1
#

Foldseek 3Di:
DVVVLVVVLCCCVVVVQVVLLVVLLVCLQPPHALVVSLVSNCVRNDDDLVVVLVCLPPPVPPCSVVSNVSSVVVVVVSVVVVVVCVVCSCVSNNHPPPDD

Sequence (100 aa):
MLVSLLIPLAIVYGGNFGGNFLLSTVVGKLFFNRNDAIALVYGTVMRNLSIALAIAMTAFGKEGSEIALIISMAYIIQVQAAAWYVRFTDRIFGKPVEAV

Radius of gyration: 16.38 Å; Cα contacts (8 Å, |Δi|>4): 66; chains: 1; bounding box: 40×24×43 Å

Solvent-accessible surface area (backbone atoms only — not comparable to full-atom values): 5588 Å² total; per-residue (Å²): 114,74,70,66,55,47,52,62,49,47,46,49,48,56,54,49,49,47,42,46,50,50,51,30,47,51,52,18,68,74,76,42,56,66,70,57,16,51,50,50,33,53,66,68,66,63,65,71,56,69,59,53,34,52,47,26,52,70,74,47,57,88,56,6,59,61,49,28,51,54,47,54,52,50,47,58,50,50,56,52,52,50,57,50,46,62,70,44,40,46,75,75,68,43,70,79,80,77,84,125

pLDDT: mean 79.58, std 10.15, range [43.69, 92.25]

Mean predicted aligned error: 7.81 Å

Secondary structure (DSSP, 8-state):
-HHHHHHHHHIIIIIIIIHHHHHHHHHHHHHS-HHHHHHHHHHHH---HHHHHHHHHHHSGGGHHHHHHHHHHHHHHHHHHHHHHHHHHHHHS-S-----